Protein AF-A0AA39X841-F1 (afdb_monomer_lite)

Secondary structure (DSSP, 8-state):
-------PPPP--HHHHHHHHHHHHHHHHHHHHHHH----EEEEEETTEEEEEES---TT-SPPP------PPPPP-

Organism: NCBI:txid252184

Foldseek 3Di:
DDDDPDPDPPDPCVVVVVVVVLVVVLVVQLVCCVVPVDWDWDWDDDPNDIDIDTNDPPPCPPPDPPDPPPDPPPDDD

pLDDT: mean 80.64, std 17.3, range [43.28, 97.94]

Sequence (77 aa):
MTEPMNPHPKRDRTNENFLRATKNIMHRGDEMSRRYGADIYIVLRRKGRYYDYCSTQDTSFPTPPMEIVWIPEPEAC

Radius of gyration: 22.76 Å; chains: 1; bounding box: 32×46×80 Å

Structure (mmCIF, N/CA/C/O backbone):
data_AF-A0AA39X841-F1
#
_entry.id   AF-A0AA39X841-F1
#
loop_
_atom_site.group_PDB
_atom_site.id
_atom_site.type_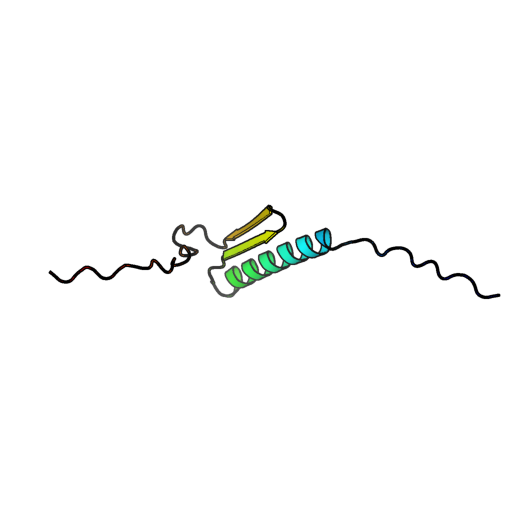symbol
_atom_site.label_atom_id
_atom_site.label_alt_id
_atom_site.label_comp_id
_atom_site.label_asym_id
_atom_site.label_entity_id
_atom_site.label_seq_id
_atom_site.pdbx_PDB_ins_code
_atom_site.Cartn_x
_atom_site.Cartn_y
_atom_site.Cartn_z
_atom_site.occupancy
_atom_site.B_iso_or_equiv
_atom_site.auth_seq_id
_atom_site.auth_comp_id
_atom_site.auth_asym_id
_atom_site.auth_atom_id
_atom_site.pdbx_PDB_model_num
ATOM 1 N N . MET A 1 1 ? 10.525 8.738 -52.759 1.00 43.34 1 MET A N 1
ATOM 2 C CA . MET A 1 1 ? 11.599 9.011 -51.784 1.00 43.34 1 MET A CA 1
ATOM 3 C C . MET A 1 1 ? 10.967 8.869 -50.411 1.00 43.34 1 MET A C 1
ATOM 5 O O . MET A 1 1 ? 10.108 9.672 -50.083 1.00 43.34 1 MET A O 1
ATOM 9 N N . THR A 1 2 ? 11.244 7.781 -49.700 1.00 56.00 2 THR A N 1
ATOM 10 C CA . THR A 1 2 ? 10.613 7.454 -48.411 1.00 56.00 2 THR A CA 1
ATOM 11 C C . THR A 1 2 ? 11.544 7.922 -47.297 1.00 5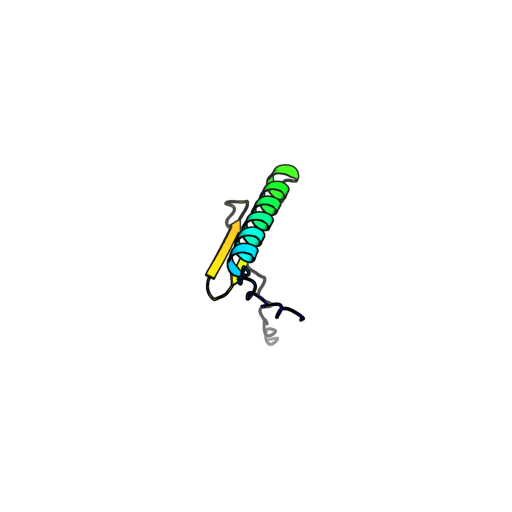6.00 2 THR A C 1
ATOM 13 O O . THR A 1 2 ? 12.688 7.479 -47.236 1.00 56.00 2 THR A O 1
ATOM 16 N N . GLU A 1 3 ? 11.086 8.860 -46.469 1.00 64.62 3 GLU A N 1
ATOM 17 C CA . GLU A 1 3 ? 11.848 9.374 -45.327 1.00 64.62 3 GLU A CA 1
ATOM 18 C C . GLU A 1 3 ? 12.109 8.266 -44.290 1.00 64.62 3 GLU A C 1
ATOM 20 O O . GLU A 1 3 ? 11.238 7.418 -44.067 1.00 64.62 3 GLU A O 1
ATOM 25 N N . PRO A 1 4 ? 13.271 8.252 -43.613 1.00 63.50 4 PRO A N 1
ATOM 26 C CA . PRO A 1 4 ? 13.496 7.316 -42.527 1.00 63.50 4 PRO A CA 1
ATOM 27 C C . PRO A 1 4 ? 12.705 7.762 -41.289 1.00 63.50 4 PRO A C 1
ATOM 29 O O . PRO A 1 4 ? 13.014 8.781 -40.669 1.00 63.50 4 PRO A O 1
ATOM 32 N N . MET A 1 5 ? 11.702 6.969 -40.892 1.00 60.69 5 MET A N 1
ATOM 33 C CA . MET A 1 5 ? 11.127 7.041 -39.546 1.00 60.69 5 MET A CA 1
ATOM 34 C C . MET A 1 5 ? 12.253 6.817 -38.542 1.00 60.69 5 MET A C 1
ATOM 36 O O . MET A 1 5 ? 12.764 5.709 -38.407 1.00 60.69 5 MET A O 1
ATOM 40 N N . ASN A 1 6 ? 12.642 7.872 -37.840 1.00 62.78 6 ASN A N 1
ATOM 41 C CA . ASN A 1 6 ? 13.609 7.796 -36.762 1.00 62.78 6 ASN A CA 1
ATOM 42 C C . ASN A 1 6 ? 12.833 7.433 -35.481 1.00 62.78 6 ASN A C 1
ATOM 44 O O . ASN A 1 6 ? 12.087 8.283 -34.982 1.00 62.78 6 ASN A O 1
ATOM 48 N N . PRO A 1 7 ? 12.909 6.197 -34.948 1.00 65.88 7 PRO A N 1
ATOM 49 C CA . PRO A 1 7 ? 12.211 5.861 -33.719 1.00 65.88 7 PRO A CA 1
ATOM 50 C C . PRO A 1 7 ? 12.935 6.567 -32.575 1.00 65.88 7 PRO A C 1
ATOM 52 O O . PRO A 1 7 ? 13.931 6.077 -32.048 1.00 65.88 7 PRO A O 1
ATOM 55 N N . HIS A 1 8 ? 12.459 7.752 -32.197 1.00 64.12 8 HIS A N 1
ATOM 56 C CA . HIS A 1 8 ? 12.940 8.402 -30.987 1.00 64.12 8 HIS A CA 1
ATOM 57 C C . HIS A 1 8 ? 12.772 7.427 -29.815 1.00 64.12 8 HIS A C 1
ATOM 59 O O . HIS A 1 8 ? 11.655 6.943 -29.590 1.00 64.12 8 HIS A O 1
ATOM 65 N N . PRO A 1 9 ? 13.850 7.108 -29.077 1.00 67.94 9 PRO A N 1
ATOM 66 C CA . PRO A 1 9 ? 13.761 6.178 -27.967 1.00 67.94 9 PRO A CA 1
ATOM 67 C C . PRO A 1 9 ? 12.769 6.745 -26.950 1.00 67.94 9 PRO A C 1
ATOM 69 O O . PRO A 1 9 ? 12.959 7.835 -26.401 1.00 67.94 9 PRO A O 1
ATOM 72 N N . LYS A 1 10 ? 11.660 6.026 -26.742 1.00 74.31 10 LYS A N 1
ATOM 73 C CA . LYS A 1 10 ? 10.655 6.381 -25.736 1.00 74.31 10 LYS A CA 1
ATOM 74 C C . LYS A 1 10 ? 11.368 6.536 -24.392 1.00 74.31 10 LYS A C 1
ATOM 76 O O . LYS A 1 10 ? 12.023 5.606 -23.933 1.00 74.31 10 LYS A O 1
ATOM 81 N N . ARG A 1 11 ? 11.236 7.710 -23.765 1.00 73.81 11 ARG A N 1
ATOM 82 C CA . ARG A 1 11 ? 11.771 7.970 -22.419 1.00 73.81 11 ARG A CA 1
ATOM 83 C C . ARG A 1 11 ? 11.286 6.888 -21.452 1.00 73.81 11 ARG A C 1
ATOM 85 O O . ARG A 1 11 ? 10.078 6.673 -21.338 1.00 73.81 11 ARG A O 1
ATOM 92 N N . ASP A 1 12 ? 12.212 6.265 -20.728 1.00 79.12 12 ASP A N 1
ATOM 93 C CA . ASP A 1 12 ? 11.880 5.346 -19.642 1.00 79.12 12 ASP A CA 1
ATOM 94 C C . ASP A 1 12 ? 11.240 6.129 -18.482 1.00 79.12 12 ASP A C 1
ATOM 96 O O . ASP A 1 12 ? 11.908 6.843 -17.733 1.00 79.12 12 ASP A O 1
ATOM 100 N N . ARG A 1 13 ? 9.914 6.012 -18.350 1.00 85.56 13 ARG A N 1
ATOM 101 C CA . ARG A 1 13 ? 9.120 6.622 -17.269 1.00 85.56 13 ARG A CA 1
ATOM 102 C C . ARG A 1 13 ? 8.802 5.641 -16.142 1.00 85.56 13 ARG A C 1
ATOM 104 O O . ARG A 1 13 ? 7.957 5.925 -15.299 1.00 85.56 13 ARG A O 1
ATOM 111 N N . THR A 1 14 ? 9.465 4.486 -16.081 1.00 88.94 14 THR A N 1
ATOM 112 C CA . THR A 1 14 ? 9.126 3.422 -15.120 1.00 88.94 14 THR A CA 1
ATOM 113 C C . THR A 1 14 ? 9.273 3.878 -13.664 1.00 88.94 14 THR A C 1
ATOM 115 O O . THR A 1 14 ? 8.539 3.429 -12.783 1.00 88.94 14 THR A O 1
ATOM 118 N N . ASN A 1 15 ? 10.210 4.782 -13.367 1.00 89.69 15 ASN A N 1
ATOM 119 C CA . ASN A 1 15 ? 10.350 5.338 -12.018 1.00 89.69 15 ASN A CA 1
ATOM 120 C C . ASN A 1 15 ? 9.208 6.300 -11.669 1.00 89.69 15 ASN A C 1
ATOM 122 O O . ASN A 1 15 ? 8.617 6.173 -10.600 1.00 89.69 15 ASN A O 1
ATOM 126 N N . GLU A 1 16 ? 8.864 7.211 -12.576 1.00 92.56 16 GLU A N 1
ATOM 127 C CA . GLU A 1 16 ? 7.771 8.169 -12.385 1.00 92.56 16 GLU A CA 1
ATOM 128 C C . GLU A 1 16 ? 6.419 7.455 -12.260 1.00 92.56 16 GLU A C 1
ATOM 130 O O . GLU A 1 16 ? 5.662 7.708 -11.323 1.00 92.56 16 GLU A O 1
ATOM 135 N N . ASN A 1 17 ? 6.162 6.489 -13.145 1.00 94.56 17 ASN A N 1
ATOM 136 C CA . ASN A 1 17 ? 4.951 5.675 -13.128 1.00 94.56 17 ASN A CA 1
ATOM 137 C C . ASN A 1 17 ? 4.813 4.902 -11.813 1.00 94.56 17 ASN A C 1
ATOM 139 O O . ASN A 1 17 ? 3.731 4.872 -11.233 1.00 94.56 17 ASN A O 1
ATOM 143 N N . PHE A 1 18 ? 5.906 4.320 -11.314 1.00 94.94 18 PHE A N 1
ATOM 144 C CA . PHE A 1 18 ? 5.897 3.629 -10.028 1.00 94.94 18 PHE A CA 1
ATOM 145 C C . PHE A 1 18 ? 5.596 4.578 -8.871 1.00 94.94 18 PHE A C 1
ATOM 147 O O . PHE A 1 18 ? 4.726 4.276 -8.068 1.00 94.94 18 PHE A O 1
ATOM 154 N N . LEU A 1 19 ? 6.251 5.740 -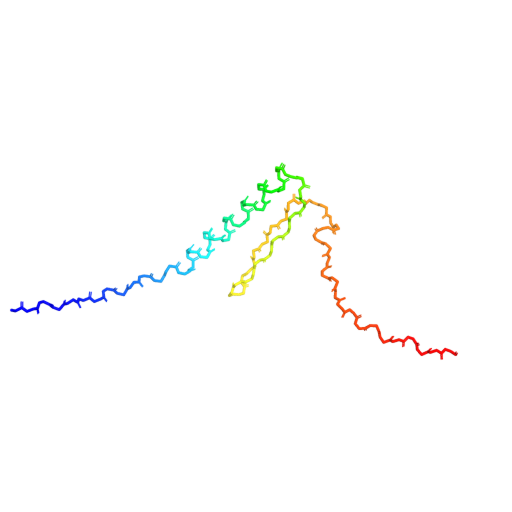8.806 1.00 93.56 19 LEU A N 1
ATOM 155 C CA . LEU A 1 19 ? 5.987 6.714 -7.743 1.00 93.56 19 LEU A CA 1
ATOM 156 C C . LEU A 1 19 ? 4.535 7.201 -7.771 1.00 93.56 19 LEU A C 1
ATOM 158 O O . LEU A 1 19 ? 3.912 7.341 -6.720 1.00 93.56 19 LEU A O 1
ATOM 162 N N . ARG A 1 20 ? 3.976 7.424 -8.965 1.00 96.38 20 ARG A N 1
ATOM 163 C CA . ARG A 1 20 ? 2.560 7.766 -9.125 1.00 96.38 20 ARG A CA 1
ATOM 164 C C . ARG A 1 20 ? 1.655 6.627 -8.644 1.00 96.38 20 ARG A C 1
ATOM 166 O O . ARG A 1 20 ? 0.707 6.889 -7.913 1.00 96.38 20 ARG A O 1
ATOM 173 N N . ALA A 1 21 ? 1.958 5.379 -8.999 1.00 96.50 21 ALA A N 1
ATOM 174 C CA . ALA A 1 21 ? 1.198 4.215 -8.542 1.00 96.50 21 ALA A CA 1
ATOM 175 C C . ALA A 1 21 ? 1.262 4.042 -7.013 1.00 96.50 21 ALA A C 1
ATOM 177 O O . ALA A 1 21 ? 0.222 3.855 -6.387 1.00 96.50 21 ALA A O 1
ATOM 178 N N . THR A 1 22 ? 2.447 4.190 -6.409 1.00 96.75 22 THR A N 1
ATOM 179 C CA . THR A 1 22 ? 2.657 4.161 -4.952 1.00 96.75 22 THR A CA 1
ATOM 180 C C . THR A 1 22 ? 1.819 5.218 -4.236 1.00 96.75 22 THR A C 1
ATOM 182 O O . THR A 1 22 ? 1.128 4.907 -3.272 1.00 96.75 22 THR A O 1
ATOM 185 N N . LYS A 1 23 ? 1.805 6.460 -4.729 1.00 96.31 23 LYS A N 1
ATOM 186 C CA . LYS A 1 23 ? 0.971 7.516 -4.136 1.00 96.31 23 LYS A CA 1
ATOM 187 C C . LYS A 1 23 ? -0.521 7.205 -4.251 1.00 96.31 23 LYS A C 1
ATOM 189 O O . LYS A 1 23 ? -1.262 7.390 -3.292 1.00 96.31 23 LYS A O 1
ATOM 194 N N . AS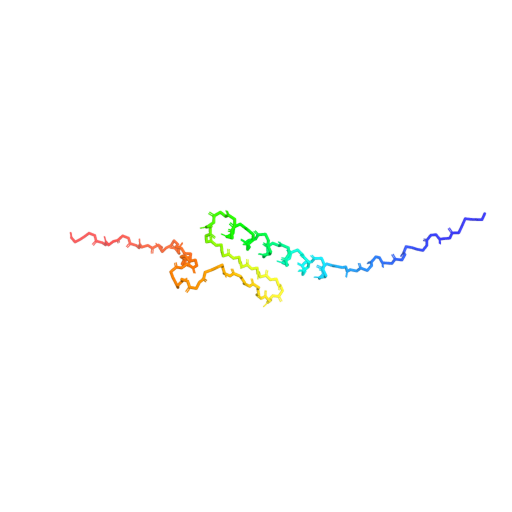N A 1 24 ? -0.956 6.705 -5.406 1.00 97.94 24 ASN A N 1
ATOM 195 C CA . ASN A 1 24 ? -2.363 6.390 -5.638 1.00 97.94 24 ASN A CA 1
ATOM 196 C C . ASN A 1 24 ? -2.863 5.253 -4.736 1.00 97.94 24 ASN A C 1
ATOM 198 O O . ASN A 1 24 ? -3.982 5.338 -4.234 1.00 97.94 24 ASN A O 1
ATOM 202 N N . ILE A 1 25 ? -2.066 4.199 -4.525 1.00 97.12 25 ILE A N 1
ATOM 203 C CA . ILE A 1 25 ? -2.475 3.089 -3.651 1.00 97.12 25 ILE A CA 1
ATOM 204 C C . ILE A 1 25 ? -2.546 3.527 -2.185 1.00 97.12 25 ILE A C 1
ATOM 206 O O . ILE A 1 25 ? -3.518 3.197 -1.516 1.00 97.12 25 ILE A O 1
ATOM 210 N N . MET A 1 26 ? -1.592 4.341 -1.720 1.00 96.25 26 MET A N 1
ATOM 211 C CA . MET A 1 26 ? -1.628 4.923 -0.372 1.00 96.25 26 MET A CA 1
ATOM 212 C C . MET A 1 26 ? -2.865 5.805 -0.178 1.00 96.25 26 MET A C 1
ATOM 214 O O . MET A 1 26 ? -3.575 5.658 0.809 1.00 96.25 26 MET A O 1
ATOM 218 N N . HIS A 1 27 ? -3.179 6.664 -1.155 1.00 97.25 27 HIS A N 1
ATOM 219 C CA . HIS A 1 27 ? -4.371 7.510 -1.104 1.00 97.25 27 HIS A CA 1
ATOM 220 C C . HIS A 1 27 ? -5.666 6.692 -1.027 1.00 97.25 27 HIS A C 1
ATOM 222 O O . HIS A 1 27 ? -6.533 6.995 -0.218 1.00 97.25 27 HIS A O 1
ATOM 228 N N . ARG A 1 28 ? -5.788 5.623 -1.824 1.00 96.88 28 ARG A N 1
ATOM 229 C CA . ARG A 1 28 ? -6.950 4.723 -1.749 1.00 96.88 28 ARG A CA 1
ATOM 230 C C . ARG A 1 28 ? -7.029 3.984 -0.416 1.00 96.88 28 ARG A C 1
ATOM 232 O O . ARG A 1 28 ? -8.127 3.809 0.096 1.00 96.88 28 ARG A O 1
ATOM 239 N N . GLY A 1 29 ? -5.890 3.564 0.139 1.00 96.19 29 GLY A N 1
ATOM 240 C CA . GLY A 1 29 ? -5.813 2.994 1.488 1.00 96.19 29 GLY A CA 1
ATOM 241 C C . GLY A 1 29 ? -6.407 3.935 2.530 1.00 96.19 29 GLY A C 1
ATOM 242 O O . GLY A 1 29 ? -7.289 3.552 3.293 1.00 96.19 29 GLY A O 1
ATOM 243 N N . ASP A 1 30 ? -6.000 5.195 2.471 1.00 95.81 30 ASP A N 1
ATOM 244 C CA . ASP A 1 30 ? -6.496 6.246 3.350 1.00 95.81 30 ASP A CA 1
ATOM 245 C C . ASP A 1 30 ? -7.992 6.547 3.158 1.00 95.81 30 ASP A C 1
ATOM 247 O O . ASP A 1 30 ? -8.729 6.708 4.131 1.00 95.81 30 ASP A O 1
ATOM 251 N N . GLU A 1 31 ? -8.485 6.560 1.917 1.00 97.50 31 GLU A N 1
ATOM 252 C CA . GLU A 1 31 ? -9.922 6.681 1.657 1.00 97.50 31 GLU A CA 1
ATOM 253 C C . GLU A 1 31 ? -10.718 5.506 2.230 1.00 97.50 31 GLU A C 1
ATOM 255 O O . GLU A 1 31 ? -11.792 5.722 2.789 1.00 97.50 31 GLU A O 1
ATOM 260 N N . MET A 1 32 ? -10.214 4.274 2.105 1.00 96.12 32 MET A N 1
ATOM 261 C CA . MET A 1 32 ? -10.873 3.099 2.678 1.00 96.12 32 MET A CA 1
ATOM 262 C C . MET A 1 32 ? -10.930 3.187 4.200 1.00 96.12 32 MET A C 1
ATOM 264 O O . MET A 1 32 ? -11.983 2.929 4.782 1.00 96.12 32 MET A O 1
ATOM 268 N N . SER A 1 33 ? -9.832 3.614 4.827 1.00 96.12 33 SER A N 1
ATOM 269 C CA . SER A 1 33 ? -9.783 3.801 6.273 1.00 96.12 33 SER A CA 1
ATOM 270 C C . SER A 1 33 ? -10.799 4.845 6.734 1.00 96.12 33 SER A C 1
ATOM 272 O O . SER A 1 33 ? -11.648 4.559 7.576 1.00 96.12 33 SER A O 1
ATOM 274 N N . ARG A 1 34 ? -10.824 6.020 6.091 1.00 95.69 34 ARG A N 1
ATOM 275 C CA . ARG A 1 34 ? -11.751 7.103 6.452 1.00 95.69 34 ARG A CA 1
ATOM 276 C C . ARG A 1 34 ? -13.220 6.784 6.175 1.00 95.69 34 ARG A C 1
ATOM 278 O O . ARG A 1 34 ? -14.080 7.220 6.933 1.00 95.69 34 ARG A O 1
ATOM 285 N N . ARG A 1 35 ? -13.531 6.082 5.079 1.00 97.56 35 ARG A N 1
ATOM 286 C CA . ARG A 1 35 ? -14.924 5.819 4.663 1.00 97.56 35 ARG A CA 1
ATOM 287 C C . ARG A 1 35 ? -15.540 4.607 5.348 1.00 97.56 35 ARG A C 1
ATOM 289 O O . ARG A 1 35 ? -16.747 4.603 5.564 1.00 97.56 35 ARG A O 1
ATOM 296 N N . TYR A 1 36 ? -14.737 3.588 5.642 1.00 96.62 36 TYR A N 1
ATOM 297 C CA . TYR A 1 36 ? -15.234 2.296 6.118 1.00 96.62 36 TYR A CA 1
ATOM 298 C C . TYR A 1 36 ? -14.697 1.905 7.497 1.00 96.62 36 TYR A C 1
ATOM 300 O O . TYR A 1 36 ? -15.065 0.847 7.995 1.00 96.62 36 TYR A O 1
ATOM 308 N N . GLY A 1 37 ? -13.844 2.729 8.115 1.00 91.19 37 GLY A N 1
ATOM 309 C CA . GLY A 1 37 ? -13.251 2.428 9.420 1.00 91.19 37 GLY A CA 1
ATOM 310 C C . GLY A 1 37 ? -12.285 1.243 9.387 1.00 91.19 37 GLY A C 1
ATOM 311 O O . GLY A 1 37 ? -12.107 0.578 10.399 1.00 91.19 37 GLY A O 1
ATOM 312 N N . ALA A 1 38 ? -11.709 0.935 8.222 1.00 90.50 38 ALA A N 1
ATOM 313 C CA . ALA A 1 38 ? -10.756 -0.158 8.076 1.00 90.50 38 ALA A CA 1
ATOM 314 C C . ALA A 1 38 ? -9.347 0.270 8.516 1.00 90.50 38 ALA A C 1
ATOM 316 O O . ALA A 1 38 ? -8.872 1.343 8.129 1.00 90.50 38 ALA A O 1
ATOM 317 N N . ASP A 1 39 ? -8.646 -0.604 9.237 1.00 91.75 39 ASP A N 1
ATOM 318 C CA . ASP A 1 39 ? -7.207 -0.470 9.452 1.00 91.75 39 ASP A CA 1
ATOM 319 C C . ASP A 1 39 ? -6.447 -1.002 8.233 1.00 91.75 39 ASP A C 1
ATOM 321 O O . ASP A 1 39 ? -6.661 -2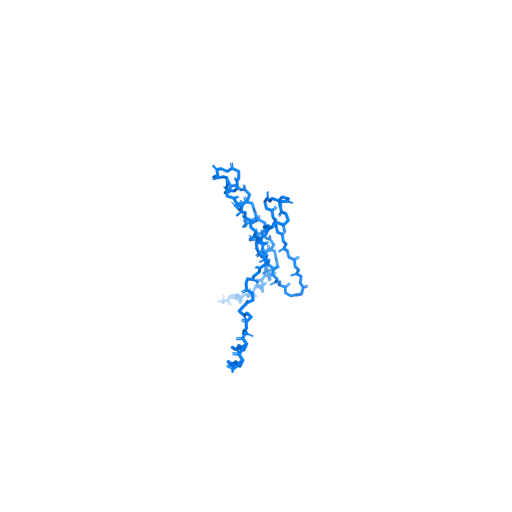.124 7.768 1.00 91.75 39 ASP A O 1
ATOM 325 N N . ILE A 1 40 ? -5.576 -0.165 7.670 1.00 93.50 40 ILE A N 1
ATOM 326 C CA . ILE A 1 40 ? -4.867 -0.409 6.418 1.00 93.50 40 ILE A CA 1
ATOM 327 C C . ILE A 1 40 ? -3.369 -0.227 6.639 1.00 93.50 40 ILE A C 1
ATOM 329 O O . ILE A 1 40 ? -2.905 0.837 7.050 1.00 93.50 40 ILE A O 1
ATOM 333 N N . TYR A 1 41 ? -2.604 -1.261 6.292 1.00 93.62 41 TYR A N 1
ATOM 334 C CA . TYR A 1 41 ? -1.149 -1.219 6.245 1.00 93.62 41 TYR A CA 1
ATOM 335 C C . TYR A 1 41 ? -0.664 -1.576 4.843 1.00 93.62 41 TYR A C 1
ATOM 337 O O . TYR A 1 41 ? -1.047 -2.604 4.281 1.00 93.62 41 TYR A O 1
ATOM 345 N N . ILE A 1 42 ? 0.167 -0.716 4.258 1.00 93.81 42 ILE A N 1
ATOM 346 C CA . ILE A 1 42 ? 0.713 -0.898 2.912 1.00 93.81 42 ILE A CA 1
ATOM 347 C C . ILE A 1 42 ? 2.229 -0.796 2.998 1.00 93.81 42 ILE A C 1
ATOM 349 O O . ILE A 1 42 ? 2.756 0.231 3.415 1.00 93.81 42 ILE A O 1
ATOM 353 N N . VAL A 1 43 ? 2.928 -1.828 2.520 1.00 93.12 43 VAL A N 1
ATOM 354 C CA . VAL A 1 43 ? 4.388 -1.829 2.369 1.00 93.12 43 VAL A CA 1
ATOM 355 C C . VAL A 1 43 ? 4.758 -2.148 0.936 1.00 93.12 43 VAL A C 1
ATOM 357 O O . VAL A 1 43 ? 4.268 -3.106 0.341 1.00 93.12 43 VAL A O 1
ATOM 360 N N . LEU A 1 44 ? 5.671 -1.355 0.385 1.00 93.44 44 LEU A N 1
ATOM 361 C CA . LEU A 1 44 ? 6.252 -1.570 -0.930 1.00 93.44 44 LEU A CA 1
ATOM 362 C C . LEU A 1 44 ? 7.774 -1.545 -0.819 1.00 93.44 44 LEU A C 1
ATOM 364 O O . LEU A 1 44 ? 8.358 -0.623 -0.249 1.00 93.44 44 LEU A O 1
ATOM 368 N N . ARG A 1 45 ? 8.431 -2.526 -1.441 1.00 93.88 45 ARG A N 1
ATOM 369 C CA . ARG A 1 45 ? 9.889 -2.567 -1.585 1.00 93.88 45 ARG A CA 1
ATOM 370 C C . ARG A 1 45 ? 10.256 -2.589 -3.061 1.00 93.88 45 ARG A C 1
ATOM 372 O O . ARG A 1 45 ? 9.829 -3.471 -3.801 1.00 93.88 45 ARG A O 1
ATOM 379 N N . ARG A 1 46 ? 11.084 -1.641 -3.504 1.00 93.00 46 ARG A N 1
ATOM 380 C CA . ARG A 1 46 ? 11.602 -1.617 -4.881 1.00 93.00 46 ARG A CA 1
ATOM 381 C C . ARG A 1 46 ? 13.017 -1.069 -4.919 1.00 93.00 46 ARG A C 1
ATOM 383 O O . ARG A 1 46 ? 13.269 0.016 -4.409 1.00 93.00 46 ARG A O 1
ATOM 390 N N . LYS A 1 47 ? 13.933 -1.791 -5.578 1.00 92.81 47 LYS A N 1
ATOM 391 C CA . LYS A 1 47 ? 15.341 -1.375 -5.753 1.00 92.81 47 LYS A CA 1
ATOM 392 C C . LYS A 1 47 ? 15.989 -0.915 -4.430 1.00 92.81 47 LYS A C 1
ATOM 394 O O . LYS A 1 47 ? 16.642 0.120 -4.381 1.00 92.81 47 LYS A O 1
ATOM 399 N N . GLY A 1 48 ? 15.733 -1.649 -3.345 1.00 91.06 48 GLY A N 1
ATOM 400 C CA . GLY A 1 48 ? 16.264 -1.342 -2.011 1.00 91.06 48 GLY A CA 1
ATOM 401 C C . GLY A 1 48 ? 15.586 -0.183 -1.268 1.00 91.06 48 GLY A C 1
ATOM 402 O O . GLY A 1 48 ? 15.945 0.068 -0.126 1.00 91.06 48 GLY A O 1
ATOM 403 N N . ARG A 1 49 ? 14.602 0.500 -1.866 1.00 90.88 49 ARG A N 1
ATOM 404 C CA . ARG A 1 49 ? 13.803 1.531 -1.189 1.00 90.88 49 ARG A CA 1
ATOM 405 C C . ARG A 1 49 ? 12.533 0.933 -0.600 1.00 90.88 49 ARG A C 1
ATOM 407 O O . ARG A 1 49 ? 11.890 0.110 -1.259 1.00 90.88 49 ARG A O 1
ATOM 414 N N . TYR A 1 50 ? 12.191 1.390 0.599 1.00 93.06 50 TYR A N 1
ATOM 415 C CA . TYR A 1 50 ? 10.970 1.049 1.316 1.00 93.06 50 TYR A CA 1
ATOM 416 C C . TYR A 1 50 ? 10.007 2.230 1.299 1.00 93.06 50 TYR A C 1
ATOM 418 O O . TYR A 1 50 ? 10.427 3.384 1.377 1.00 93.06 50 TYR A O 1
ATOM 426 N N . TYR A 1 51 ? 8.729 1.913 1.157 1.00 92.06 51 TYR A N 1
ATOM 427 C CA . TYR A 1 51 ? 7.623 2.850 1.246 1.00 92.06 51 TYR A CA 1
ATOM 428 C C . TYR A 1 51 ? 6.562 2.190 2.110 1.00 92.06 51 TYR A C 1
ATOM 430 O O . TYR A 1 51 ? 6.097 1.102 1.764 1.00 92.06 51 TYR A O 1
ATOM 438 N N . ASP A 1 52 ? 6.194 2.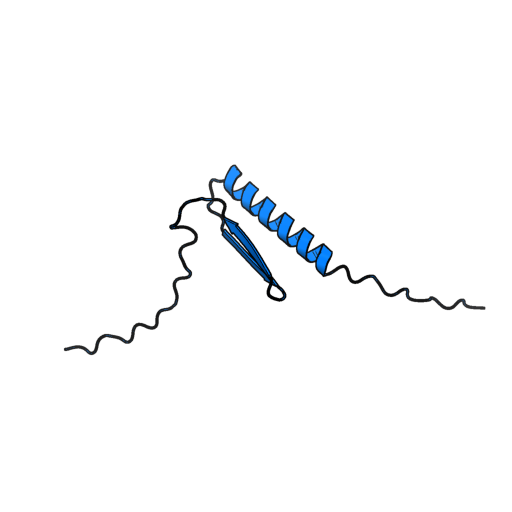834 3.202 1.00 92.38 52 ASP A N 1
ATOM 439 C CA . ASP A 1 52 ? 5.213 2.348 4.154 1.00 92.38 52 ASP A CA 1
ATOM 440 C C . ASP A 1 52 ? 4.102 3.378 4.372 1.00 92.38 52 ASP A C 1
ATOM 442 O O . ASP A 1 52 ? 4.272 4.586 4.198 1.00 92.38 52 ASP A O 1
ATOM 446 N N . TYR A 1 53 ? 2.923 2.864 4.688 1.00 92.50 53 TYR A N 1
ATOM 447 C CA . TYR A 1 53 ? 1.766 3.630 5.116 1.00 92.50 53 TYR A CA 1
ATOM 448 C C . TYR A 1 53 ? 1.016 2.794 6.148 1.00 92.50 53 TYR A C 1
ATOM 450 O O . TYR A 1 53 ? 0.737 1.619 5.900 1.00 92.50 53 TYR A O 1
ATOM 458 N N . CYS A 1 54 ? 0.670 3.414 7.271 1.00 92.94 54 CYS A N 1
ATOM 459 C CA . CYS A 1 54 ? -0.220 2.853 8.275 1.00 92.94 54 CYS A CA 1
ATOM 460 C C . CYS A 1 54 ? -1.339 3.860 8.535 1.00 92.94 54 CYS A C 1
ATOM 462 O O . CYS A 1 54 ? -1.064 5.040 8.756 1.00 92.94 54 CYS A O 1
ATOM 464 N N . SER A 1 55 ? -2.592 3.409 8.489 1.00 93.19 55 SER A N 1
ATOM 465 C CA . SER A 1 55 ? -3.749 4.264 8.774 1.00 93.19 55 SER A CA 1
ATOM 466 C C . SER A 1 55 ? -3.958 4.525 10.266 1.00 93.19 55 SER A C 1
ATOM 468 O O . SER A 1 55 ? -4.736 5.404 10.627 1.00 93.19 55 SER A O 1
ATOM 470 N N . THR A 1 56 ? -3.285 3.764 11.129 1.00 88.38 56 THR A N 1
ATOM 471 C CA . THR A 1 56 ? -3.458 3.800 12.581 1.00 88.38 56 THR A CA 1
ATOM 472 C C . THR A 1 56 ? -2.123 3.980 13.302 1.00 88.38 56 THR A C 1
ATOM 474 O O . THR A 1 56 ? -1.053 3.685 12.769 1.00 88.38 56 THR A O 1
ATOM 477 N N . GLN A 1 57 ? -2.201 4.504 14.524 1.00 84.56 57 GLN A N 1
ATOM 478 C CA . GLN A 1 57 ? -1.086 4.572 15.475 1.00 84.56 57 GLN A CA 1
ATOM 479 C C . GLN A 1 57 ? -1.101 3.390 16.455 1.00 84.56 57 GLN A C 1
ATOM 481 O O . GLN A 1 57 ? -0.253 3.325 17.344 1.00 84.56 57 GLN A O 1
ATOM 486 N N . ASP A 1 58 ? -2.071 2.483 16.319 1.00 82.12 58 ASP A N 1
ATOM 487 C CA . ASP A 1 58 ? -2.125 1.246 17.086 1.00 82.12 58 ASP A CA 1
ATOM 488 C C . ASP A 1 58 ? -0.881 0.399 16.796 1.00 82.12 58 ASP A C 1
ATOM 490 O O . ASP A 1 58 ? -0.627 0.003 15.661 1.00 82.12 58 ASP A O 1
ATOM 494 N N . THR A 1 59 ? -0.098 0.124 17.835 1.00 77.06 59 THR A N 1
ATOM 495 C CA . THR A 1 59 ? 1.144 -0.649 17.737 1.00 77.06 59 THR A CA 1
ATOM 496 C C . THR A 1 59 ? 0.904 -2.146 17.553 1.00 77.06 59 THR A C 1
ATOM 498 O O . THR A 1 59 ? 1.848 -2.874 17.247 1.00 77.06 59 THR A O 1
ATOM 501 N N . SER A 1 60 ? -0.335 -2.615 17.727 1.00 79.75 60 SER A N 1
ATOM 502 C CA . SER A 1 60 ? -0.740 -3.996 17.459 1.00 79.75 60 SER A CA 1
ATOM 503 C C . SER A 1 60 ? -1.091 -4.248 15.987 1.00 79.75 60 SER A C 1
ATOM 505 O O . SER A 1 60 ? -1.222 -5.407 15.584 1.00 79.75 60 SER A O 1
ATOM 507 N N . PHE A 1 61 ? -1.193 -3.184 15.178 1.00 79.00 61 PHE A N 1
ATOM 508 C CA . PHE A 1 61 ? -1.497 -3.243 13.754 1.00 79.00 61 PHE A CA 1
ATOM 509 C C . PHE A 1 61 ? -0.363 -2.643 12.885 1.00 79.00 61 PHE A C 1
ATOM 511 O O . PHE A 1 61 ? 0.148 -1.566 13.188 1.00 79.00 61 PHE A O 1
ATOM 518 N N . PRO A 1 62 ? 0.016 -3.276 11.758 1.00 81.12 62 PRO A N 1
ATOM 519 C CA . PRO A 1 62 ? -0.388 -4.620 11.358 1.00 81.12 62 PRO A CA 1
ATOM 520 C C . PRO A 1 62 ? 0.085 -5.623 12.407 1.00 81.12 62 PRO A C 1
ATOM 522 O O . PRO A 1 62 ? 1.163 -5.462 12.984 1.00 81.12 62 PRO A O 1
ATOM 525 N N . THR A 1 63 ? -0.682 -6.691 12.626 1.00 73.31 63 THR A N 1
ATOM 526 C CA . THR A 1 63 ? -0.112 -7.849 13.313 1.00 73.31 63 THR A CA 1
ATOM 527 C C . THR A 1 63 ? 1.179 -8.201 12.577 1.00 73.31 63 THR A C 1
ATOM 529 O O . THR A 1 63 ? 1.146 -8.265 11.336 1.00 73.31 63 THR A O 1
ATOM 532 N N . PRO A 1 64 ? 2.314 -8.396 13.282 1.00 67.19 64 PRO A N 1
ATOM 533 C CA . PRO A 1 64 ? 3.507 -8.909 12.631 1.00 67.19 64 PRO A CA 1
ATOM 534 C C . PRO A 1 64 ? 3.084 -10.136 11.820 1.00 67.19 64 PRO A C 1
ATOM 536 O O . PRO A 1 64 ? 2.179 -10.855 12.268 1.00 67.19 64 PRO A O 1
ATOM 539 N N . PRO A 1 65 ? 3.651 -10.352 10.617 1.00 61.16 65 PRO A N 1
ATOM 540 C CA . PRO A 1 65 ? 3.342 -11.557 9.869 1.00 61.16 65 PRO A CA 1
ATOM 541 C C . PRO A 1 65 ? 3.480 -12.708 10.857 1.00 61.16 65 PRO A C 1
ATOM 543 O O . PRO A 1 65 ? 4.526 -12.798 11.501 1.00 61.16 65 PRO A O 1
ATOM 546 N N . MET A 1 66 ? 2.419 -13.504 11.057 1.00 50.84 66 MET A N 1
ATOM 547 C CA . MET A 1 66 ? 2.580 -14.787 11.726 1.00 50.84 66 MET A CA 1
ATOM 548 C C . MET A 1 66 ? 3.621 -15.503 10.884 1.00 50.84 66 MET A C 1
ATOM 550 O O . MET A 1 66 ? 3.335 -16.014 9.801 1.00 50.84 66 MET A O 1
ATOM 554 N N . GLU A 1 67 ? 4.864 -15.435 11.335 1.00 49.38 67 GLU A N 1
ATOM 555 C CA . GLU A 1 67 ? 5.888 -16.354 10.933 1.00 49.38 67 GLU A CA 1
ATOM 556 C C . GLU A 1 67 ? 5.224 -17.715 11.139 1.00 49.38 67 GLU A C 1
ATOM 558 O O . GLU A 1 67 ? 4.665 -17.984 12.208 1.00 49.38 67 GLU A O 1
ATOM 563 N N . ILE A 1 68 ? 5.167 -18.544 10.098 1.00 51.75 68 ILE A N 1
ATOM 564 C CA . ILE A 1 68 ? 4.969 -19.971 10.315 1.00 51.75 68 ILE A CA 1
ATOM 565 C C . ILE A 1 68 ? 6.209 -20.377 11.108 1.00 51.75 68 ILE A C 1
ATOM 567 O O . ILE A 1 68 ? 7.239 -20.733 10.542 1.00 51.75 68 ILE A O 1
ATOM 571 N N . VAL A 1 69 ? 6.150 -20.202 12.425 1.00 47.59 69 VAL A N 1
ATOM 572 C CA . VAL A 1 69 ? 7.131 -20.734 13.345 1.00 47.59 69 VAL A CA 1
ATOM 573 C C . VAL A 1 69 ? 6.886 -22.228 13.269 1.00 47.59 69 VAL A C 1
ATOM 575 O O . VAL A 1 69 ? 5.863 -22.724 13.738 1.00 47.59 69 VAL A O 1
ATOM 578 N N . TRP A 1 70 ? 7.780 -22.950 12.597 1.00 49.66 70 TRP A N 1
ATOM 579 C CA . TRP A 1 70 ? 7.874 -24.387 12.790 1.00 49.66 70 TRP A CA 1
ATOM 580 C C . TRP A 1 70 ? 8.211 -24.606 14.266 1.00 49.66 70 TRP A C 1
ATOM 582 O O . TRP A 1 70 ? 9.348 -24.405 14.690 1.00 49.66 70 TRP A O 1
ATOM 592 N N . ILE A 1 71 ? 7.196 -24.940 15.057 1.00 52.84 71 ILE A N 1
ATOM 593 C CA . ILE A 1 71 ? 7.356 -25.425 16.422 1.00 52.84 71 ILE A CA 1
ATOM 594 C C . ILE A 1 71 ? 7.647 -26.923 16.259 1.00 52.84 71 ILE A C 1
ATOM 596 O O . ILE A 1 71 ? 6.733 -27.644 15.855 1.00 52.84 71 ILE A O 1
ATOM 600 N N . PRO A 1 72 ? 8.881 -27.423 16.479 1.00 49.81 72 PRO A N 1
ATOM 601 C CA . PRO A 1 72 ? 9.062 -28.863 16.593 1.00 49.81 72 PRO A CA 1
ATOM 602 C C . PRO A 1 72 ? 8.194 -29.331 17.763 1.00 49.81 72 PRO A C 1
ATOM 604 O O . PRO A 1 72 ? 8.230 -28.714 18.832 1.00 49.81 72 PRO A O 1
ATOM 607 N N . GLU A 1 73 ? 7.365 -30.353 17.536 1.00 58.09 73 GLU A N 1
ATOM 608 C CA . GLU A 1 73 ? 6.511 -30.898 18.590 1.00 58.09 73 GLU A CA 1
ATOM 609 C C . GLU A 1 73 ? 7.359 -31.195 19.834 1.00 58.09 73 GLU A C 1
ATOM 611 O O . GLU A 1 73 ? 8.478 -31.702 19.693 1.00 58.09 73 GLU A O 1
ATOM 616 N N . PRO A 1 74 ? 6.882 -30.855 21.045 1.00 56.22 74 PRO A N 1
ATOM 617 C CA . PRO A 1 74 ? 7.593 -31.247 22.247 1.00 56.22 74 PRO A CA 1
ATOM 618 C C . PRO A 1 74 ? 7.670 -32.773 22.256 1.00 56.22 74 PRO A C 1
ATOM 620 O O . PRO A 1 74 ? 6.642 -33.439 22.118 1.00 56.22 74 PRO A O 1
ATOM 623 N N . GLU A 1 75 ? 8.879 -33.325 22.395 1.00 58.03 75 GLU A N 1
ATOM 624 C CA . GLU A 1 75 ? 9.029 -34.754 22.648 1.00 58.03 75 GLU A CA 1
ATOM 625 C C . GLU A 1 75 ? 8.150 -35.100 23.852 1.00 58.03 75 GLU A C 1
ATOM 627 O O . GLU A 1 75 ? 8.302 -34.529 24.936 1.00 58.03 75 GLU A O 1
ATOM 632 N N . ALA A 1 76 ? 7.162 -35.963 23.614 1.00 50.84 76 ALA A N 1
ATOM 633 C CA . ALA A 1 76 ? 6.281 -36.461 24.651 1.00 50.84 76 ALA A CA 1
ATOM 634 C C . ALA A 1 76 ? 7.145 -37.076 25.763 1.00 50.84 76 ALA A C 1
ATOM 636 O O . ALA A 1 76 ? 7.962 -37.955 25.488 1.00 50.84 76 ALA A O 1
ATOM 637 N N . CYS A 1 77 ? 6.992 -36.563 26.989 1.00 43.28 77 CYS A N 1
ATOM 638 C CA . CYS A 1 77 ? 7.580 -37.155 28.190 1.00 43.28 77 CYS A CA 1
ATOM 639 C C . CYS A 1 77 ? 7.071 -38.580 28.426 1.00 43.28 77 CYS A C 1
ATOM 641 O O . CYS A 1 77 ? 5.866 -38.823 28.181 1.00 43.28 77 CYS A O 1
#